Protein AF-A0AB39D0F2-F1 (afdb_monomer)

Foldseek 3Di:
DDPPDDDDPDPVCVVVVVPPVDPVPDDDDDPVVVVVVCVVVVDDDDDDDDDPVVLVVLCVVCVVVVHDSVVSVVVVVVCVVVVVVVVVVVVVVVVVVVVVVVVVVVVVD

Organism: NCBI:txid546114

pLDDT: mean 87.98, std 10.4, range [36.41, 97.62]

Radius of gyration: 27.21 Å; Cα contacts (8 Å, |Δi|>4): 28; chains: 1; bounding box: 68×37×76 Å

Solvent-accessible surface area (backbone atoms only — not comparable to full-atom values): 6763 Å² total; per-residue (Å²): 135,84,83,73,82,80,78,74,96,46,70,68,33,51,75,72,43,78,42,94,66,55,69,95,76,63,72,85,75,55,67,70,59,51,50,54,50,34,58,75,64,74,52,82,91,78,91,80,90,73,61,70,67,58,57,52,48,43,45,56,50,14,64,74,73,73,48,55,40,66,62,51,50,51,52,53,52,50,54,48,54,54,48,52,53,52,49,54,53,52,50,52,56,51,50,52,52,49,52,49,51,53,53,51,54,65,70,76,108

Sequence (109 aa):
MSTAKKIPGTESAWDDRTLGSSEEHAALAPKDLQEQVEDALAMQMISIRLPKHIIKLFKALAQIEGIGYQPLMREALTRFAEGEARHVVMEMAREDKRQQKERESKKAA

Secondary structure (DSSP, 8-state):
-----PPP--HHHHHTSTTT--GGG--PPPHHHHHHHHHHHT---------HHHHHHHHHHHHHHTS-HHHHHHHHHHHHHHHHHHHHHHHHHHHHHHHHHHHHHHHH-

Mean predicted aligned error: 11.07 Å

Structure (mmCIF, N/CA/C/O backbone):
data_AF-A0AB39D0F2-F1
#
_entry.id   AF-A0AB39D0F2-F1
#
loop_
_atom_site.group_PDB
_atom_site.id
_atom_site.type_symbol
_atom_site.label_atom_id
_atom_site.label_alt_id
_atom_site.label_comp_id
_atom_site.label_asym_id
_atom_site.label_entity_id
_atom_site.label_seq_id
_atom_site.pdbx_PDB_ins_code
_atom_site.Cartn_x
_atom_site.Cartn_y
_atom_site.Cartn_z
_atom_site.occupancy
_atom_site.B_iso_or_equiv
_atom_site.auth_seq_id
_atom_site.auth_comp_id
_atom_site.auth_asym_id
_atom_site.auth_atom_id
_atom_site.pdbx_PDB_model_num
ATOM 1 N N . MET A 1 1 ? 37.724 18.751 -29.803 1.00 36.41 1 MET A N 1
ATOM 2 C CA . MET A 1 1 ? 36.315 18.854 -30.237 1.00 36.41 1 MET A CA 1
ATOM 3 C C . MET A 1 1 ? 35.965 17.592 -31.018 1.00 36.41 1 MET A C 1
ATOM 5 O O . MET A 1 1 ? 36.176 17.563 -32.221 1.00 36.41 1 MET A O 1
ATOM 9 N N . SER A 1 2 ? 35.555 16.514 -30.342 1.00 42.31 2 SER A N 1
ATOM 10 C CA . SER A 1 2 ? 35.145 15.284 -31.033 1.00 42.31 2 SER A CA 1
ATOM 11 C C . SER A 1 2 ? 33.700 15.455 -31.494 1.00 42.31 2 SER A C 1
ATOM 13 O O . SER A 1 2 ? 32.803 15.621 -30.670 1.00 42.31 2 SER A O 1
ATOM 15 N N . THR A 1 3 ? 33.469 15.497 -32.803 1.00 50.66 3 THR A N 1
ATOM 16 C CA . THR A 1 3 ? 32.130 15.511 -33.402 1.00 50.66 3 THR A CA 1
ATOM 17 C C . THR A 1 3 ? 31.490 14.139 -33.216 1.00 50.66 3 THR A C 1
ATOM 19 O O . THR A 1 3 ? 31.592 13.275 -34.085 1.00 50.66 3 THR A O 1
ATOM 22 N N . ALA A 1 4 ? 30.856 13.928 -32.061 1.00 64.19 4 ALA A N 1
ATOM 23 C CA . ALA A 1 4 ? 30.064 12.735 -31.795 1.00 64.19 4 ALA A CA 1
ATOM 24 C C . ALA A 1 4 ? 28.938 12.620 -32.838 1.00 64.19 4 ALA A C 1
ATOM 26 O O . ALA A 1 4 ? 28.189 13.568 -33.095 1.00 64.19 4 ALA A O 1
ATOM 27 N N . LYS A 1 5 ? 28.860 11.454 -33.482 1.00 71.94 5 LYS A N 1
ATOM 28 C CA . LYS A 1 5 ? 27.877 11.113 -34.513 1.00 71.94 5 LYS A CA 1
ATOM 29 C C . LYS A 1 5 ? 26.474 11.196 -33.895 1.00 71.94 5 LYS A C 1
ATOM 31 O O . LYS A 1 5 ? 26.131 10.379 -33.050 1.00 71.94 5 LYS A O 1
ATOM 36 N N . LYS A 1 6 ? 25.686 12.207 -34.275 1.00 77.62 6 LYS A N 1
ATOM 37 C CA . LYS A 1 6 ? 24.329 12.417 -33.742 1.00 77.62 6 LYS A CA 1
ATOM 38 C C . LYS A 1 6 ? 23.427 11.241 -34.129 1.00 77.62 6 LYS A C 1
ATOM 40 O O . LYS A 1 6 ? 23.360 10.884 -35.304 1.00 77.62 6 LYS A 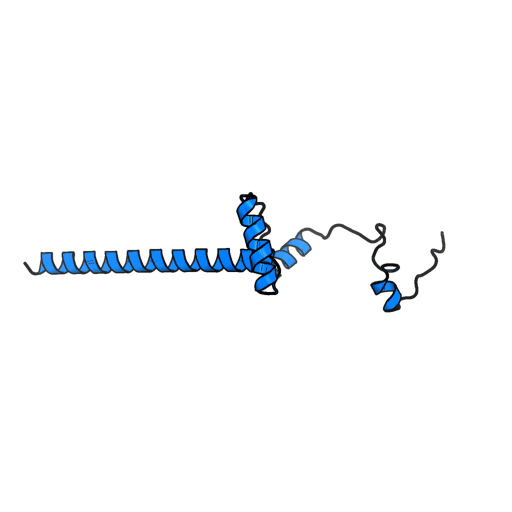O 1
ATOM 45 N N . ILE A 1 7 ? 22.741 10.663 -33.148 1.00 81.88 7 ILE A N 1
ATOM 46 C CA . ILE A 1 7 ? 2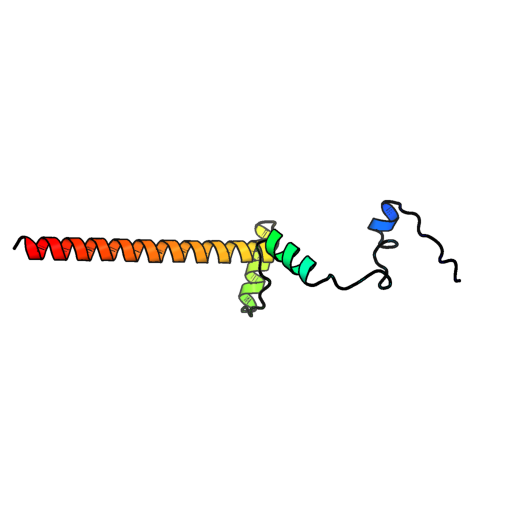1.751 9.602 -33.361 1.00 81.88 7 ILE A CA 1
ATOM 47 C C . ILE A 1 7 ? 20.454 10.253 -33.875 1.00 81.88 7 ILE A C 1
ATOM 49 O O . ILE A 1 7 ? 20.030 11.268 -33.314 1.00 81.88 7 ILE A O 1
ATOM 53 N N . PRO A 1 8 ? 19.828 9.733 -34.946 1.00 81.25 8 PRO A N 1
ATOM 54 C CA . PRO A 1 8 ? 18.551 10.248 -35.427 1.00 81.25 8 PRO A CA 1
ATOM 55 C C . PRO A 1 8 ? 17.438 9.989 -34.399 1.00 81.25 8 PRO A C 1
ATOM 57 O O . PRO A 1 8 ? 17.259 8.864 -33.937 1.00 81.25 8 PRO A O 1
ATOM 60 N N . GLY A 1 9 ? 16.675 11.031 -34.055 1.00 86.44 9 GLY A N 1
ATOM 61 C CA . GLY A 1 9 ? 15.576 10.986 -33.080 1.00 86.44 9 GLY A CA 1
ATOM 62 C C . GLY A 1 9 ? 14.311 10.311 -33.615 1.00 86.44 9 GLY A C 1
ATOM 63 O O . GLY A 1 9 ? 13.267 10.946 -33.699 1.00 86.44 9 GLY A O 1
ATOM 64 N N . THR A 1 10 ? 14.423 9.052 -34.032 1.00 88.88 10 THR A N 1
ATOM 65 C CA . THR A 1 10 ? 13.304 8.221 -34.513 1.00 88.88 10 THR A CA 1
ATOM 66 C C . THR A 1 10 ? 12.738 7.358 -33.385 1.00 88.88 10 THR A C 1
ATOM 68 O O . THR A 1 10 ? 13.474 7.023 -32.460 1.00 88.88 10 THR A O 1
ATOM 71 N N . GLU A 1 11 ? 11.465 6.959 -33.470 1.00 83.69 11 GLU A N 1
ATOM 72 C CA . GLU A 1 11 ? 10.823 6.063 -32.486 1.00 83.69 11 GLU A CA 1
ATOM 73 C C . GLU A 1 11 ? 11.587 4.741 -32.330 1.00 83.69 11 GLU A C 1
ATOM 75 O O . GLU A 1 11 ? 11.935 4.357 -31.218 1.00 83.69 11 GLU A O 1
ATOM 80 N N . SER A 1 12 ? 11.989 4.124 -33.448 1.00 86.62 12 SER A N 1
ATOM 81 C CA . SER A 1 12 ? 12.781 2.886 -33.440 1.00 86.62 12 SER A CA 1
ATOM 82 C C . SER A 1 12 ? 14.078 3.003 -32.632 1.00 86.62 12 SER A C 1
ATOM 84 O O . SER A 1 12 ? 14.471 2.028 -32.004 1.00 86.62 12 SER A O 1
ATOM 86 N N . ALA A 1 13 ? 14.728 4.174 -32.636 1.00 85.06 13 ALA A N 1
ATOM 87 C CA . ALA A 1 13 ? 15.974 4.403 -31.900 1.00 85.06 13 ALA A CA 1
ATOM 88 C C . ALA A 1 13 ? 15.757 4.569 -30.382 1.00 85.06 13 ALA A C 1
ATOM 90 O O . ALA A 1 13 ? 16.689 4.394 -29.598 1.00 85.06 13 ALA A O 1
ATOM 91 N N . TRP A 1 14 ? 14.545 4.942 -29.955 1.00 85.81 14 TRP A N 1
ATOM 92 C CA . TRP A 1 14 ? 14.148 4.920 -28.545 1.00 85.81 14 TRP A CA 1
ATOM 93 C C . TRP A 1 14 ? 13.795 3.498 -28.097 1.00 85.81 14 TRP A C 1
ATOM 95 O O . TRP A 1 14 ? 14.225 3.073 -27.024 1.00 85.81 14 TRP A O 1
ATOM 105 N N . ASP A 1 15 ? 13.074 2.749 -28.935 1.00 85.56 15 ASP A N 1
ATOM 106 C CA . ASP A 1 15 ? 12.637 1.379 -28.640 1.00 85.56 15 ASP A CA 1
ATOM 107 C C . ASP A 1 15 ? 13.809 0.392 -28.551 1.00 85.56 15 ASP A C 1
ATOM 109 O O . ASP A 1 15 ? 13.858 -0.456 -27.655 1.00 85.56 15 ASP A O 1
ATOM 113 N N . ASP A 1 16 ? 14.788 0.522 -29.449 1.00 87.94 16 ASP A N 1
ATOM 114 C CA . ASP A 1 16 ? 15.988 -0.319 -29.476 1.00 87.94 16 ASP A CA 1
ATOM 115 C C . ASP A 1 16 ? 17.078 0.130 -28.486 1.00 8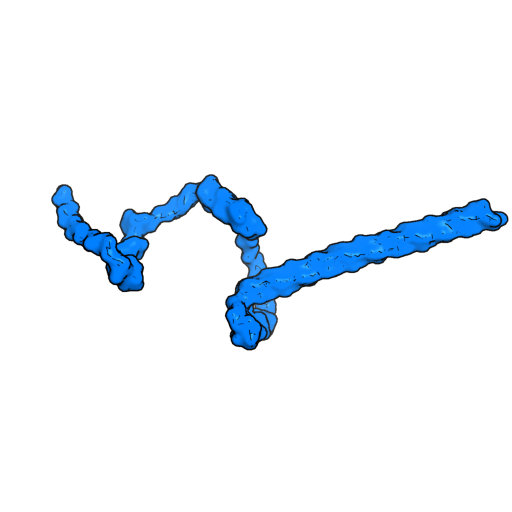7.94 16 ASP A C 1
ATOM 117 O O . ASP A 1 16 ? 18.136 -0.500 -28.404 1.00 87.94 16 ASP A O 1
ATOM 121 N N . ARG A 1 17 ? 16.804 1.184 -27.701 1.00 83.31 17 ARG A N 1
ATOM 122 C CA . ARG A 1 17 ? 17.703 1.782 -26.701 1.00 83.31 17 ARG A CA 1
ATOM 123 C C . ARG A 1 17 ? 18.987 2.390 -27.265 1.00 83.31 17 ARG A C 1
ATOM 125 O O . ARG A 1 17 ? 19.866 2.759 -26.482 1.00 83.31 17 ARG A O 1
ATOM 132 N N . THR A 1 18 ? 19.104 2.558 -28.582 1.00 86.69 18 THR A N 1
ATOM 133 C CA . THR A 1 18 ? 20.224 3.287 -29.195 1.00 86.69 18 THR A CA 1
ATOM 134 C C . THR A 1 18 ? 20.262 4.731 -28.691 1.00 86.69 18 THR A C 1
ATOM 136 O O . THR A 1 18 ? 21.337 5.286 -28.478 1.00 86.69 18 THR A O 1
ATOM 139 N N . LEU A 1 19 ? 19.094 5.328 -28.443 1.00 85.25 19 LEU A N 1
ATOM 140 C CA . LEU A 1 19 ? 18.912 6.651 -27.857 1.00 85.25 19 LEU A CA 1
ATOM 141 C C . LEU A 1 19 ? 18.432 6.546 -26.394 1.00 85.25 19 LEU A C 1
ATOM 143 O O . LEU A 1 19 ? 17.675 5.650 -26.031 1.00 85.25 19 LEU A O 1
ATOM 147 N N . GLY A 1 20 ? 18.885 7.463 -25.533 1.00 82.38 20 GLY A N 1
ATOM 148 C CA . GLY A 1 20 ? 18.418 7.579 -24.142 1.00 82.38 20 GLY A CA 1
ATOM 149 C C . GLY A 1 20 ? 19.032 6.603 -23.126 1.00 82.38 20 GLY A C 1
ATOM 150 O O . GLY A 1 20 ? 18.790 6.766 -21.935 1.00 82.38 20 GLY A O 1
ATOM 151 N N . SER A 1 21 ? 19.850 5.634 -23.557 1.00 84.25 21 SER A N 1
ATOM 152 C CA . SER A 1 21 ? 20.473 4.630 -22.665 1.00 84.25 21 SER A CA 1
ATOM 153 C C . SER A 1 21 ? 21.964 4.855 -22.382 1.00 84.25 21 SER A C 1
ATOM 155 O O . SER A 1 21 ? 22.621 4.003 -21.789 1.00 84.25 21 SER A O 1
ATOM 157 N N . SER A 1 22 ? 22.525 5.985 -22.808 1.00 85.50 22 SER A N 1
ATOM 158 C CA . SER A 1 22 ? 23.928 6.340 -22.571 1.00 85.50 22 SER A CA 1
ATOM 159 C C . SER A 1 22 ? 24.160 6.802 -21.129 1.00 85.50 22 SER A C 1
ATOM 161 O O . SER A 1 22 ? 23.552 7.782 -20.692 1.00 85.50 22 SER A O 1
ATOM 163 N N . GLU A 1 23 ? 25.107 6.177 -20.428 1.00 83.00 23 GLU A N 1
ATOM 164 C CA . GLU A 1 23 ? 25.491 6.561 -19.059 1.00 83.00 23 GLU A CA 1
ATOM 165 C C . GLU A 1 23 ? 25.991 8.011 -18.963 1.00 83.00 23 GLU A C 1
ATOM 167 O O . GLU A 1 23 ? 25.733 8.681 -17.970 1.00 83.00 23 GLU A O 1
ATOM 172 N N . GLU A 1 24 ? 26.608 8.542 -20.026 1.00 84.94 24 GLU A N 1
ATOM 173 C CA . GLU A 1 24 ? 27.058 9.944 -20.114 1.00 84.94 24 GLU A CA 1
ATOM 174 C C . GLU A 1 24 ? 25.925 10.974 -19.949 1.00 84.94 24 GLU A C 1
ATOM 176 O O . GLU A 1 24 ? 26.178 12.151 -19.690 1.00 84.94 24 GLU A O 1
ATOM 181 N N . HIS A 1 25 ? 24.672 10.553 -20.132 1.00 83.12 25 HIS A N 1
ATOM 182 C CA . HIS A 1 25 ? 23.483 11.396 -19.998 1.00 83.12 25 HIS A CA 1
ATOM 183 C C . HIS A 1 25 ? 22.613 10.998 -18.796 1.00 83.12 25 HIS A C 1
ATOM 185 O O . HIS A 1 25 ? 21.584 11.628 -18.554 1.00 83.12 25 HIS A O 1
ATOM 191 N N . ALA A 1 26 ? 23.024 9.984 -18.028 1.00 86.75 26 ALA A N 1
ATOM 192 C CA . ALA A 1 26 ? 22.372 9.596 -16.789 1.00 86.75 26 ALA A CA 1
ATOM 193 C C . ALA A 1 26 ? 22.945 10.422 -15.629 1.00 86.75 26 ALA A C 1
ATOM 195 O O . ALA A 1 26 ? 24.132 10.351 -15.316 1.00 86.75 26 ALA A O 1
ATOM 196 N N . ALA A 1 27 ? 22.093 11.202 -14.968 1.00 86.00 27 ALA A N 1
ATOM 197 C CA . ALA A 1 27 ? 22.453 11.960 -13.777 1.00 86.00 27 ALA A CA 1
ATOM 198 C C . ALA A 1 27 ? 21.491 11.630 -12.636 1.00 86.00 27 ALA A C 1
ATOM 200 O O . ALA A 1 27 ? 20.306 11.373 -12.860 1.00 86.00 27 ALA A O 1
ATOM 201 N N . LEU A 1 28 ? 22.004 11.651 -11.404 1.00 87.75 28 LEU A N 1
ATOM 202 C CA . LEU A 1 28 ? 21.160 11.536 -10.222 1.00 87.75 28 LEU A CA 1
ATOM 203 C C . LEU A 1 28 ? 20.205 12.735 -10.175 1.00 87.75 28 LEU A C 1
ATOM 205 O O . LEU A 1 28 ? 20.638 13.882 -10.309 1.00 87.75 28 LEU A O 1
ATOM 209 N N . ALA A 1 29 ? 18.916 12.466 -9.978 1.00 86.00 29 ALA A N 1
ATOM 210 C CA . ALA A 1 29 ? 17.931 13.521 -9.804 1.00 86.00 29 ALA A CA 1
ATOM 211 C C . ALA A 1 29 ? 18.257 14.357 -8.548 1.00 86.00 29 ALA A C 1
ATOM 213 O O . ALA A 1 29 ? 18.675 13.796 -7.530 1.00 86.00 29 ALA A O 1
ATOM 214 N N . PRO A 1 30 ? 18.054 15.686 -8.582 1.00 93.50 30 PRO A N 1
ATOM 215 C CA . PRO A 1 30 ? 18.112 16.508 -7.380 1.00 93.50 30 PRO A CA 1
ATOM 216 C C . PRO A 1 30 ? 17.128 15.999 -6.323 1.00 93.50 30 PRO A C 1
ATOM 218 O O . PRO A 1 30 ? 16.030 15.553 -6.660 1.00 93.50 30 PRO A O 1
ATOM 221 N N . LYS A 1 31 ? 17.502 16.117 -5.046 1.00 88.69 31 LYS A N 1
ATOM 222 C CA . LYS A 1 31 ? 16.686 15.645 -3.917 1.00 88.69 31 LYS A CA 1
ATOM 223 C C . LYS A 1 31 ? 15.275 16.239 -3.936 1.00 88.69 31 LYS A C 1
ATOM 225 O O . LYS A 1 31 ? 14.314 15.495 -3.814 1.00 88.69 31 LYS A O 1
ATOM 230 N N . ASP A 1 32 ? 15.158 17.536 -4.205 1.00 92.31 32 ASP A N 1
ATOM 231 C CA . ASP A 1 32 ? 13.872 18.241 -4.269 1.00 92.31 32 ASP A CA 1
ATOM 232 C C . ASP A 1 32 ? 12.946 17.674 -5.354 1.00 92.31 32 ASP A C 1
ATOM 234 O O . ASP A 1 32 ? 11.737 17.579 -5.163 1.00 92.31 32 ASP A O 1
ATOM 238 N N . LEU A 1 33 ? 13.507 17.262 -6.498 1.00 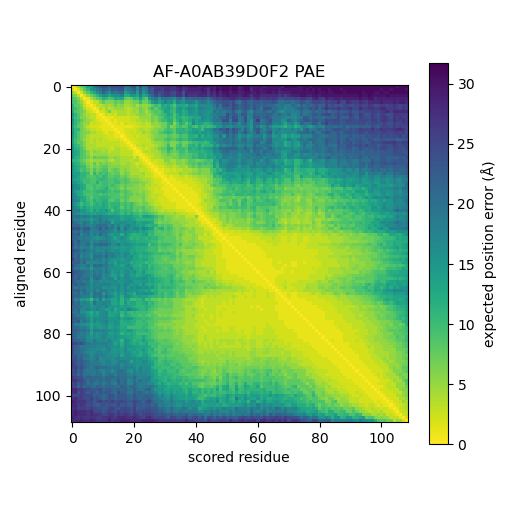88.75 33 LEU A N 1
ATOM 239 C CA . LEU A 1 33 ? 12.730 16.636 -7.567 1.00 88.75 33 LEU A CA 1
ATOM 240 C C . LEU A 1 33 ? 12.274 15.231 -7.160 1.00 88.75 33 LEU A C 1
ATOM 242 O O . LEU A 1 33 ? 11.150 14.842 -7.463 1.00 88.75 33 LEU A O 1
ATOM 246 N N . GLN A 1 34 ? 13.125 14.476 -6.463 1.00 84.94 34 GLN A N 1
ATOM 247 C CA . GLN A 1 34 ? 12.744 13.174 -5.927 1.00 84.94 34 GLN A CA 1
ATOM 248 C C . GLN A 1 34 ? 11.618 13.302 -4.891 1.00 84.94 34 GLN A C 1
ATOM 250 O O . GLN A 1 34 ? 10.648 12.554 -4.971 1.00 84.94 34 GLN A O 1
ATOM 255 N N . GLU A 1 35 ? 11.705 14.272 -3.980 1.00 86.25 35 GLU A N 1
ATOM 256 C CA . GLU A 1 35 ? 10.666 14.540 -2.978 1.00 86.25 35 GLU A CA 1
ATOM 257 C C . GLU A 1 3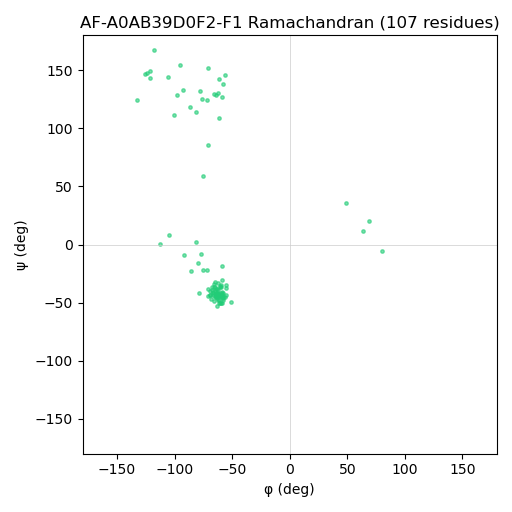5 ? 9.339 14.934 -3.640 1.00 86.25 35 GLU A C 1
ATOM 259 O O . GLU A 1 35 ? 8.305 14.360 -3.317 1.00 86.25 35 GLU A O 1
ATOM 264 N N . GLN A 1 36 ? 9.363 15.807 -4.654 1.00 89.31 36 GLN A N 1
ATOM 265 C CA . GLN A 1 36 ? 8.160 16.159 -5.421 1.00 89.31 36 GLN A CA 1
ATOM 266 C C . GLN A 1 36 ? 7.517 14.947 -6.107 1.00 89.31 36 GLN A C 1
ATOM 268 O O . GLN A 1 36 ? 6.292 14.867 -6.191 1.00 89.31 36 GLN A O 1
ATOM 273 N N . VAL A 1 37 ? 8.321 14.003 -6.605 1.00 86.88 37 VAL A N 1
ATOM 274 C CA . VAL A 1 37 ? 7.812 12.765 -7.211 1.00 86.88 37 VAL A CA 1
ATOM 275 C C . VAL A 1 37 ? 7.214 11.841 -6.150 1.00 86.88 37 VAL A C 1
ATOM 277 O O . VAL A 1 37 ? 6.135 11.293 -6.372 1.00 86.88 37 VAL A O 1
ATOM 280 N N . GLU A 1 38 ? 7.875 11.669 -5.005 1.00 84.62 38 GLU A N 1
ATOM 281 C CA . GLU A 1 38 ? 7.362 10.854 -3.895 1.00 84.62 38 GLU A CA 1
ATOM 282 C C . GLU A 1 38 ? 6.044 11.424 -3.338 1.00 84.62 38 GLU A C 1
ATOM 284 O O . GLU A 1 38 ? 5.082 10.669 -3.156 1.00 84.62 38 GLU A O 1
ATOM 289 N N . ASP A 1 39 ? 5.958 12.748 -3.181 1.00 87.19 39 ASP A N 1
ATOM 290 C CA . ASP A 1 39 ? 4.749 13.464 -2.759 1.00 87.19 39 ASP A CA 1
ATOM 291 C C . ASP A 1 39 ? 3.623 13.349 -3.791 1.00 87.19 39 ASP A C 1
ATOM 293 O O . ASP A 1 39 ? 2.482 13.048 -3.436 1.00 87.19 39 ASP A O 1
ATOM 297 N N . ALA A 1 40 ? 3.929 13.526 -5.082 1.00 90.25 40 ALA A N 1
ATOM 298 C CA . ALA A 1 40 ? 2.945 13.380 -6.155 1.00 90.25 40 ALA A CA 1
ATOM 299 C C . ALA A 1 40 ? 2.372 11.956 -6.227 1.00 90.25 40 ALA A C 1
ATOM 301 O O . ALA A 1 40 ? 1.206 11.764 -6.572 1.00 90.25 40 ALA A O 1
ATOM 302 N N . LEU A 1 41 ? 3.186 10.954 -5.892 1.00 86.81 41 LEU A N 1
ATOM 303 C CA . LEU A 1 41 ? 2.772 9.559 -5.805 1.00 86.81 41 LEU A CA 1
ATOM 304 C C . LEU A 1 41 ? 2.044 9.228 -4.494 1.00 86.81 41 LEU A C 1
ATOM 306 O O . LEU A 1 41 ? 1.421 8.168 -4.424 1.00 86.81 41 LEU A O 1
ATOM 310 N N . ALA A 1 42 ? 2.134 10.087 -3.471 1.00 86.94 42 ALA A N 1
ATOM 311 C CA . ALA A 1 42 ? 1.664 9.845 -2.105 1.00 86.94 42 ALA A CA 1
ATOM 312 C C . ALA A 1 42 ? 2.135 8.484 -1.546 1.00 86.94 42 ALA A C 1
ATOM 314 O O . ALA A 1 42 ? 1.406 7.780 -0.841 1.00 86.94 42 ALA A O 1
ATOM 315 N N . MET A 1 43 ? 3.355 8.074 -1.907 1.00 82.44 43 MET A N 1
ATOM 316 C CA . MET A 1 43 ? 3.905 6.759 -1.587 1.00 82.44 43 MET A CA 1
ATOM 317 C C . MET A 1 43 ? 5.319 6.891 -1.036 1.00 82.44 43 MET A C 1
ATOM 319 O O . MET A 1 43 ? 6.215 7.371 -1.719 1.00 82.44 43 MET A O 1
ATOM 323 N N . GLN A 1 44 ? 5.541 6.349 0.161 1.00 81.38 44 GLN A N 1
ATOM 324 C CA . GLN A 1 44 ? 6.877 6.242 0.736 1.00 81.38 44 GLN A CA 1
ATOM 325 C C . GLN A 1 44 ? 7.508 4.891 0.383 1.00 81.38 44 GLN A C 1
ATOM 327 O O . GLN A 1 44 ? 6.895 3.830 0.558 1.00 81.38 44 GLN A O 1
ATOM 332 N N . MET A 1 45 ? 8.763 4.908 -0.066 1.00 79.06 45 MET A N 1
ATOM 333 C CA . MET A 1 45 ? 9.540 3.681 -0.200 1.00 79.06 45 MET A CA 1
ATOM 334 C C . MET A 1 45 ? 9.915 3.153 1.190 1.00 79.06 45 MET A C 1
ATOM 336 O O . MET A 1 45 ? 10.534 3.849 1.993 1.00 79.06 45 MET A O 1
ATOM 340 N N . ILE A 1 46 ? 9.561 1.900 1.473 1.00 82.06 46 ILE A N 1
ATOM 341 C CA . ILE A 1 46 ? 9.940 1.217 2.712 1.00 82.06 46 ILE A CA 1
ATOM 342 C C . ILE A 1 46 ? 10.733 -0.047 2.398 1.00 82.06 46 ILE A C 1
ATOM 344 O O . ILE A 1 46 ? 10.436 -0.768 1.444 1.00 82.06 46 ILE A O 1
ATOM 348 N N . SER A 1 47 ? 11.728 -0.343 3.232 1.00 85.44 47 SER A N 1
ATOM 349 C CA . SER A 1 47 ? 12.446 -1.617 3.194 1.00 85.44 47 SER A CA 1
ATOM 350 C C . SER A 1 47 ? 11.916 -2.520 4.302 1.00 85.44 47 SER A C 1
ATOM 352 O O . SER A 1 47 ? 12.114 -2.244 5.484 1.00 85.44 47 SER A O 1
ATOM 354 N N . ILE A 1 48 ? 11.220 -3.594 3.925 1.00 88.25 48 ILE A N 1
ATOM 355 C CA . ILE A 1 48 ? 10.647 -4.570 4.860 1.00 88.25 48 ILE A CA 1
ATOM 356 C C . ILE A 1 48 ? 11.140 -5.981 4.541 1.00 88.25 48 ILE A C 1
ATOM 358 O O . ILE A 1 48 ? 11.359 -6.339 3.383 1.00 88.25 48 ILE A O 1
ATOM 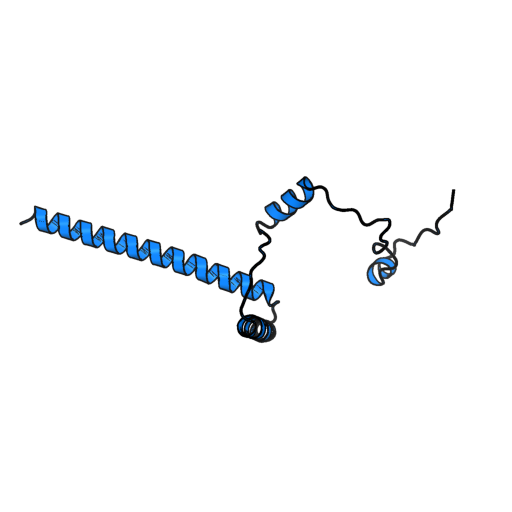362 N N . ARG A 1 49 ? 11.294 -6.816 5.574 1.00 92.25 49 ARG A N 1
ATOM 363 C CA . ARG A 1 49 ? 11.579 -8.249 5.414 1.00 92.25 49 ARG A CA 1
ATOM 364 C C . ARG A 1 49 ? 10.285 -9.041 5.543 1.00 92.25 49 ARG A C 1
ATOM 366 O O . ARG A 1 49 ? 9.579 -8.905 6.534 1.00 92.25 49 ARG A O 1
ATOM 373 N N . LEU A 1 50 ? 10.017 -9.907 4.570 1.00 92.44 50 LEU A N 1
ATOM 374 C CA . LEU A 1 50 ? 8.854 -10.794 4.560 1.00 92.44 50 LEU A CA 1
ATOM 375 C C . LEU A 1 50 ? 9.294 -12.262 4.485 1.00 92.44 50 LEU A C 1
ATOM 377 O O . LEU A 1 50 ? 10.317 -12.565 3.858 1.00 92.44 50 LEU A O 1
ATOM 381 N N . PRO A 1 51 ? 8.531 -13.203 5.071 1.00 96.56 51 PRO A N 1
ATOM 382 C CA . PRO A 1 51 ? 8.805 -14.624 4.914 1.00 96.56 51 PRO A CA 1
ATOM 383 C C . PRO A 1 51 ? 8.796 -15.047 3.439 1.00 96.56 51 PRO A C 1
ATOM 385 O O . PRO A 1 51 ? 7.907 -14.678 2.670 1.00 96.56 51 PRO A O 1
ATOM 388 N N . LYS A 1 52 ? 9.753 -15.896 3.042 1.00 96.19 52 LYS A N 1
ATOM 389 C CA . LYS A 1 52 ? 9.893 -16.349 1.643 1.00 96.19 52 LYS A CA 1
ATOM 390 C C . LYS A 1 52 ? 8.616 -16.993 1.091 1.00 96.19 52 LYS A C 1
ATOM 392 O O . LYS A 1 52 ? 8.309 -16.817 -0.085 1.00 96.19 52 LYS A O 1
ATOM 397 N N . HIS A 1 53 ? 7.888 -17.746 1.917 1.00 97.38 53 HIS A N 1
ATOM 398 C CA . HIS A 1 53 ? 6.657 -18.420 1.495 1.00 97.38 53 HIS A CA 1
ATOM 399 C C . HIS A 1 53 ? 5.529 -17.423 1.179 1.00 97.38 53 HIS A C 1
ATOM 401 O O . HIS A 1 53 ? 4.829 -17.607 0.190 1.00 97.38 53 HIS A O 1
ATOM 407 N N . ILE A 1 54 ? 5.424 -16.324 1.934 1.00 95.62 54 ILE A N 1
ATOM 408 C CA . ILE A 1 54 ? 4.456 -15.245 1.684 1.00 95.62 54 ILE A CA 1
ATOM 409 C C . ILE A 1 54 ? 4.740 -14.555 0.351 1.00 95.62 54 I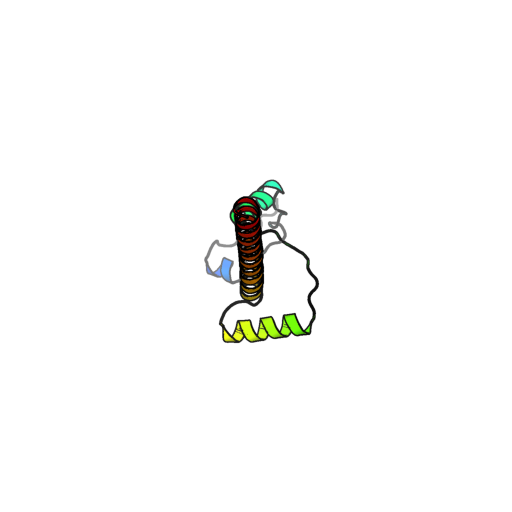LE A C 1
ATOM 411 O O . ILE A 1 54 ? 3.832 -14.369 -0.452 1.00 95.62 54 ILE A O 1
ATOM 415 N N . ILE A 1 55 ? 6.008 -14.247 0.060 1.00 95.12 55 ILE A N 1
ATOM 416 C CA . ILE A 1 55 ? 6.392 -13.644 -1.227 1.00 95.12 55 ILE A CA 1
ATOM 417 C C . ILE A 1 55 ? 5.990 -14.557 -2.396 1.00 95.12 55 ILE A C 1
ATOM 419 O O . ILE A 1 55 ? 5.477 -14.079 -3.406 1.00 95.12 55 ILE A O 1
ATOM 423 N N . LYS A 1 56 ? 6.204 -15.873 -2.264 1.00 96.75 56 LYS A N 1
ATOM 424 C CA . LYS A 1 56 ? 5.801 -16.852 -3.287 1.00 96.75 56 LYS A CA 1
ATOM 425 C C . LYS A 1 56 ? 4.284 -16.883 -3.482 1.00 96.75 56 LYS A C 1
ATOM 427 O O . LYS A 1 56 ? 3.838 -16.877 -4.624 1.00 96.75 56 LYS A O 1
ATOM 432 N N . LEU A 1 57 ? 3.514 -16.869 -2.394 1.00 96.81 57 LEU A N 1
ATOM 433 C CA . LEU A 1 57 ? 2.051 -16.836 -2.439 1.00 96.81 57 LEU A CA 1
ATOM 434 C C . LEU A 1 57 ? 1.531 -15.570 -3.125 1.00 96.81 57 LEU A C 1
ATOM 436 O O . LEU A 1 57 ? 0.732 -15.679 -4.047 1.00 96.81 57 LEU A O 1
ATOM 440 N N . PHE A 1 58 ? 2.041 -14.388 -2.765 1.00 96.19 58 PHE A N 1
ATOM 441 C CA . PHE A 1 58 ? 1.657 -13.140 -3.433 1.00 96.19 58 PHE A CA 1
ATOM 442 C C . PHE A 1 58 ? 1.962 -13.163 -4.928 1.00 96.19 58 PHE A C 1
ATOM 444 O O . PHE A 1 58 ? 1.144 -12.709 -5.718 1.00 96.19 58 PHE A O 1
ATOM 451 N N . LYS A 1 59 ? 3.111 -13.713 -5.337 1.00 96.06 59 LYS A N 1
ATOM 452 C CA . LYS A 1 59 ? 3.424 -13.860 -6.764 1.00 96.06 59 LYS A CA 1
ATOM 453 C C . LYS A 1 59 ? 2.441 -14.790 -7.471 1.00 96.06 59 LYS A C 1
ATOM 455 O O . LYS A 1 59 ? 1.990 -14.443 -8.553 1.00 96.06 59 LYS A O 1
ATOM 460 N N . ALA A 1 60 ? 2.103 -15.931 -6.872 1.00 96.62 60 ALA A N 1
ATOM 461 C CA . ALA A 1 60 ? 1.144 -16.870 -7.451 1.00 96.62 60 ALA A CA 1
ATOM 462 C C . ALA A 1 60 ? -0.258 -16.250 -7.580 1.00 96.62 60 ALA A C 1
ATOM 464 O O . ALA A 1 60 ? -0.856 -16.321 -8.647 1.00 96.62 60 ALA A O 1
ATOM 465 N N . LEU A 1 61 ? -0.741 -15.578 -6.532 1.00 96.19 61 LEU A N 1
ATOM 466 C CA . LEU A 1 61 ? -2.029 -14.878 -6.549 1.00 96.19 61 LEU A CA 1
ATOM 467 C C . LEU A 1 61 ? -2.052 -13.755 -7.588 1.00 96.19 61 LEU A C 1
ATOM 469 O O . LEU A 1 61 ? -3.006 -13.635 -8.342 1.00 96.19 61 LEU A O 1
ATOM 473 N N . ALA A 1 62 ? -0.975 -12.981 -7.688 1.00 95.75 62 ALA A N 1
ATOM 474 C CA . ALA A 1 62 ? -0.866 -11.899 -8.657 1.00 95.75 62 ALA A CA 1
ATOM 475 C C . ALA A 1 62 ? -0.977 -12.396 -10.111 1.00 95.75 62 ALA A C 1
ATOM 477 O O . ALA A 1 62 ? -1.603 -11.736 -10.933 1.00 95.75 62 ALA A O 1
ATOM 478 N N . GLN A 1 63 ? -0.440 -13.586 -10.420 1.00 94.94 63 GLN A N 1
ATOM 479 C CA . GLN A 1 63 ? -0.624 -14.213 -11.738 1.00 94.94 63 GLN A CA 1
ATOM 480 C C . GLN A 1 63 ? -2.088 -14.570 -12.021 1.00 94.94 63 GLN A C 1
ATOM 482 O O . GLN A 1 63 ? -2.534 -14.408 -13.150 1.00 94.94 63 GLN A O 1
ATOM 487 N N . ILE A 1 64 ? -2.825 -15.041 -11.011 1.00 95.38 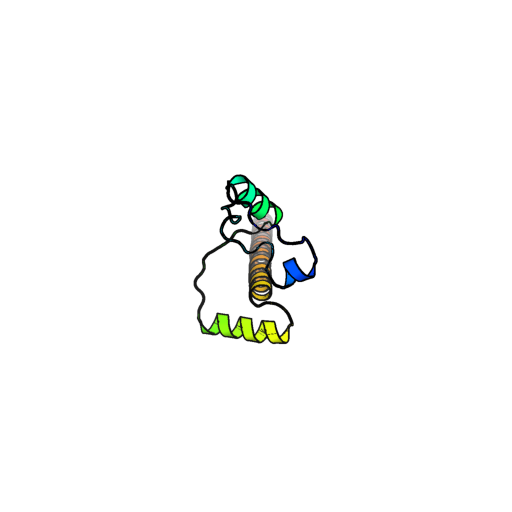64 ILE A N 1
ATOM 488 C CA . I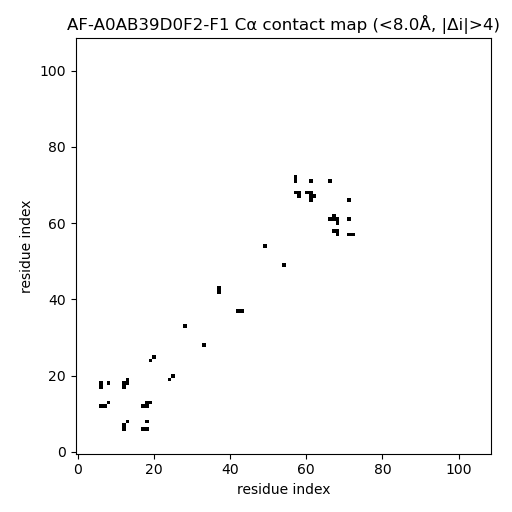LE A 1 64 ? -4.245 -15.401 -11.141 1.00 95.38 64 ILE A CA 1
ATOM 489 C C . ILE A 1 64 ? -5.102 -14.144 -11.343 1.00 95.38 64 ILE A C 1
ATOM 491 O O . ILE A 1 64 ? -5.961 -14.120 -12.216 1.00 95.38 64 ILE A O 1
ATOM 495 N N . GLU A 1 65 ? -4.830 -13.093 -10.572 1.00 91.56 65 GLU A N 1
ATOM 496 C CA . GLU A 1 65 ? -5.552 -11.813 -10.615 1.00 91.56 65 GLU A CA 1
ATOM 497 C C . GLU A 1 65 ? -5.150 -10.927 -11.813 1.00 91.56 65 GLU A C 1
ATOM 499 O O . GLU A 1 65 ? -5.752 -9.882 -12.046 1.00 91.56 65 GLU A O 1
ATOM 504 N N . GLY A 1 66 ? -4.111 -11.305 -12.569 1.00 93.56 66 GLY A N 1
ATOM 505 C CA . GLY A 1 66 ? -3.617 -10.534 -13.716 1.00 93.56 66 GLY A CA 1
ATOM 506 C C . GLY A 1 66 ? -2.944 -9.204 -13.350 1.00 93.56 66 GLY A C 1
ATOM 507 O O . GLY A 1 66 ? -2.819 -8.326 -14.202 1.00 93.56 66 GLY A O 1
ATOM 508 N N . ILE A 1 67 ? -2.497 -9.040 -12.101 1.00 93.88 67 ILE A N 1
ATOM 509 C CA . ILE A 1 67 ? -1.831 -7.825 -11.609 1.00 93.88 67 ILE A CA 1
ATOM 510 C C . ILE A 1 67 ? -0.398 -8.113 -11.151 1.00 93.88 67 ILE A C 1
ATOM 512 O O . ILE A 1 67 ? 0.024 -9.256 -11.001 1.00 93.88 67 ILE A O 1
ATOM 516 N N . GLY A 1 68 ? 0.399 -7.070 -10.920 1.00 91.94 68 GLY A N 1
ATOM 517 C CA . GLY A 1 68 ? 1.732 -7.233 -10.335 1.00 91.94 68 GLY A CA 1
ATOM 518 C C . GLY A 1 68 ? 1.671 -7.634 -8.854 1.00 91.94 68 GLY A C 1
ATOM 519 O O . GLY A 1 68 ? 0.761 -7.239 -8.125 1.00 91.94 68 GLY A O 1
ATOM 520 N N . TYR A 1 69 ? 2.694 -8.344 -8.361 1.00 93.75 69 TYR A N 1
ATOM 521 C CA . TYR A 1 69 ? 2.734 -8.753 -6.947 1.00 93.75 69 TYR A CA 1
ATOM 522 C C . TYR A 1 69 ? 2.861 -7.565 -5.982 1.00 93.75 69 TYR A C 1
ATOM 524 O O . TYR A 1 69 ? 2.317 -7.616 -4.884 1.00 93.75 69 TYR A O 1
ATOM 532 N N . GLN A 1 70 ? 3.580 -6.502 -6.369 1.00 91.12 70 GLN A N 1
ATOM 533 C CA . GLN A 1 70 ? 3.708 -5.290 -5.554 1.00 91.12 70 GLN A CA 1
ATOM 534 C C . GLN A 1 70 ? 2.377 -4.524 -5.468 1.00 91.12 70 GLN A C 1
ATOM 536 O O . GLN A 1 70 ? 1.989 -4.200 -4.348 1.00 91.12 70 GLN A O 1
ATOM 541 N N . PRO A 1 71 ? 1.643 -4.287 -6.580 1.00 92.50 71 PRO A N 1
ATOM 542 C CA . PRO A 1 71 ? 0.265 -3.796 -6.526 1.00 92.50 71 PRO A CA 1
ATOM 543 C C . PRO A 1 71 ? -0.639 -4.621 -5.607 1.00 92.50 71 PRO A C 1
ATOM 545 O O . PRO A 1 71 ? -1.272 -4.058 -4.720 1.00 92.50 71 PRO A O 1
ATOM 548 N N . LEU A 1 72 ? -0.636 -5.953 -5.754 1.00 94.88 72 LEU A N 1
ATOM 549 C CA . LEU A 1 72 ? -1.450 -6.839 -4.918 1.00 94.88 72 LEU A CA 1
ATOM 550 C C . LEU A 1 72 ? -1.084 -6.722 -3.433 1.00 94.88 72 LEU A C 1
ATOM 552 O O . LEU A 1 72 ? -1.953 -6.653 -2.569 1.00 94.88 72 LEU A O 1
ATOM 556 N N . MET A 1 73 ? 0.214 -6.699 -3.130 1.00 93.81 73 MET A N 1
ATOM 557 C CA . MET A 1 73 ? 0.709 -6.569 -1.764 1.00 93.81 73 MET A CA 1
ATOM 558 C C . MET A 1 73 ? 0.326 -5.221 -1.151 1.00 93.81 73 MET A C 1
ATOM 560 O O . MET A 1 73 ? -0.086 -5.183 0.005 1.00 93.81 73 MET A O 1
ATOM 564 N N . ARG A 1 74 ? 0.424 -4.130 -1.919 1.00 91.94 74 ARG A N 1
ATOM 565 C CA . ARG A 1 74 ? -0.007 -2.797 -1.486 1.00 91.94 74 ARG A CA 1
ATOM 566 C C . ARG A 1 74 ? -1.488 -2.801 -1.131 1.00 91.94 74 ARG A C 1
ATOM 568 O O . ARG A 1 74 ? -1.838 -2.401 -0.030 1.00 91.94 74 ARG A O 1
ATOM 575 N N . GLU A 1 75 ? -2.325 -3.323 -2.021 1.00 94.38 75 GLU A N 1
ATOM 576 C CA . GLU A 1 75 ? -3.769 -3.404 -1.805 1.00 94.38 75 GLU A CA 1
ATOM 577 C C . GLU A 1 75 ? -4.116 -4.229 -0.560 1.00 94.38 75 GLU A C 1
ATOM 579 O O . GLU A 1 75 ? -4.928 -3.813 0.265 1.00 94.38 75 GLU A O 1
ATOM 584 N N . ALA A 1 76 ? -3.462 -5.379 -0.378 1.00 94.25 76 ALA A N 1
ATOM 585 C CA . ALA A 1 76 ? -3.677 -6.228 0.788 1.00 94.25 76 ALA A CA 1
ATOM 586 C C . ALA A 1 76 ? -3.316 -5.517 2.105 1.00 94.25 76 ALA A C 1
ATOM 588 O O . ALA A 1 76 ? -4.076 -5.592 3.071 1.00 94.25 76 ALA A O 1
ATOM 589 N N . LEU A 1 77 ? -2.182 -4.807 2.141 1.00 94.12 77 LEU A N 1
ATOM 590 C CA . LEU A 1 77 ? -1.754 -4.047 3.317 1.00 94.12 77 LEU A CA 1
ATOM 591 C C . LEU A 1 77 ? -2.693 -2.867 3.606 1.00 94.12 77 LEU A C 1
ATOM 593 O O . LEU A 1 77 ? -3.055 -2.664 4.764 1.00 94.12 77 LEU A O 1
ATOM 597 N N . THR A 1 78 ? -3.135 -2.138 2.576 1.00 94.81 78 THR A N 1
ATOM 598 C CA . THR A 1 78 ? -4.095 -1.032 2.717 1.00 94.81 78 THR A CA 1
ATOM 599 C C . THR A 1 78 ? -5.424 -1.526 3.281 1.00 94.81 78 THR A C 1
ATOM 601 O O . THR A 1 78 ? -5.896 -1.006 4.292 1.00 94.81 78 THR A O 1
ATOM 604 N N . ARG A 1 79 ? -6.001 -2.585 2.695 1.00 96.25 79 ARG A N 1
ATOM 605 C CA . ARG A 1 79 ? -7.272 -3.166 3.160 1.00 96.25 79 ARG A CA 1
ATOM 606 C C . ARG A 1 79 ? -7.207 -3.608 4.613 1.00 96.25 79 ARG A C 1
ATOM 608 O O . ARG A 1 79 ? -8.160 -3.385 5.358 1.00 96.25 79 ARG A O 1
ATOM 615 N N . PHE A 1 80 ? -6.097 -4.232 5.003 1.00 96.88 80 PHE A N 1
ATOM 616 C CA . PHE A 1 80 ? -5.882 -4.643 6.383 1.00 96.88 80 PHE A CA 1
ATOM 617 C C . PHE A 1 80 ? -5.826 -3.431 7.318 1.00 96.88 80 PHE A C 1
ATOM 619 O O . PHE A 1 80 ? -6.604 -3.365 8.264 1.00 96.88 80 PHE A O 1
ATOM 626 N N . ALA A 1 81 ? -4.971 -2.448 7.024 1.00 96.19 81 ALA A N 1
ATOM 627 C CA . ALA A 1 81 ? -4.799 -1.269 7.871 1.00 96.19 81 ALA A CA 1
ATOM 628 C C . ALA A 1 81 ? -6.113 -0.497 8.068 1.00 96.19 81 ALA A C 1
ATOM 630 O O . ALA A 1 81 ? -6.472 -0.150 9.193 1.00 96.19 81 ALA A O 1
ATOM 631 N N . GLU A 1 82 ? -6.868 -0.272 6.993 1.00 97.06 82 GLU A N 1
ATOM 632 C CA . GLU A 1 82 ? -8.164 0.396 7.083 1.00 97.06 82 GLU A CA 1
ATOM 633 C C . GLU A 1 82 ? -9.218 -0.433 7.826 1.00 97.06 82 GLU A C 1
ATOM 635 O O . GLU A 1 82 ? -10.041 0.114 8.563 1.00 97.06 82 GLU A O 1
ATOM 640 N N . GLY A 1 83 ? -9.232 -1.750 7.602 1.00 97.62 83 GLY A N 1
ATOM 641 C CA . GLY A 1 83 ? -10.138 -2.675 8.275 1.00 97.62 83 GLY A CA 1
ATOM 642 C C . GLY A 1 83 ? -9.932 -2.665 9.786 1.00 97.62 83 GLY A C 1
ATOM 643 O O . GLY A 1 83 ? -10.891 -2.448 10.528 1.00 97.62 83 GLY A O 1
ATOM 644 N N . GLU A 1 84 ? -8.682 -2.807 10.223 1.00 97.56 84 GLU A N 1
ATOM 645 C CA . GLU A 1 84 ? -8.309 -2.780 11.638 1.00 97.56 84 GLU A CA 1
ATOM 646 C C . GLU A 1 84 ? -8.600 -1.419 12.275 1.00 97.56 84 GLU A C 1
ATOM 648 O O . GLU A 1 84 ? -9.181 -1.357 13.358 1.00 97.56 84 GLU A O 1
ATOM 653 N N . ALA A 1 85 ? -8.290 -0.315 11.585 1.00 96.31 85 ALA A N 1
ATOM 654 C CA . ALA A 1 85 ? -8.605 1.024 12.079 1.00 96.31 85 ALA A CA 1
ATOM 655 C C . ALA A 1 85 ? -10.114 1.202 12.317 1.00 96.31 85 ALA A C 1
ATOM 657 O O . ALA A 1 85 ? -10.531 1.671 13.379 1.00 96.31 85 ALA A O 1
ATOM 658 N N . ARG A 1 86 ? -10.951 0.776 11.359 1.00 96.44 86 ARG A N 1
ATOM 659 C CA . ARG A 1 86 ? -12.413 0.798 11.520 1.00 96.44 86 ARG A CA 1
ATOM 660 C C . ARG A 1 86 ? -12.865 -0.080 12.684 1.00 96.44 86 ARG A C 1
ATOM 662 O O . ARG A 1 86 ? -13.721 0.350 13.455 1.00 96.44 86 ARG A O 1
ATOM 669 N N . HIS A 1 87 ? -12.300 -1.278 12.823 1.00 96.62 87 HIS A N 1
ATOM 670 C CA . HIS A 1 87 ? -12.647 -2.197 13.903 1.00 96.62 87 HIS A CA 1
ATOM 671 C C . HIS A 1 87 ? -12.369 -1.583 15.282 1.00 96.62 87 HIS A C 1
ATOM 673 O O . HIS A 1 87 ? -13.278 -1.516 16.109 1.00 96.62 87 HIS A O 1
ATOM 679 N N . VAL A 1 88 ? -11.167 -1.039 15.494 1.00 96.69 88 VAL A N 1
ATOM 680 C CA . VAL A 1 88 ? -10.773 -0.398 16.760 1.00 96.69 88 VAL A CA 1
ATOM 681 C C . VAL A 1 88 ? -11.705 0.762 17.119 1.00 96.69 88 VAL A C 1
ATOM 683 O O . VAL A 1 88 ? -12.182 0.844 18.251 1.00 96.69 88 VAL A O 1
ATOM 686 N N . VAL A 1 89 ? -12.023 1.633 16.156 1.00 96.50 89 VAL A N 1
ATOM 687 C CA . VAL A 1 89 ? -12.933 2.771 16.382 1.00 96.50 89 VAL A CA 1
ATOM 688 C C . VAL A 1 89 ? -14.339 2.299 16.764 1.00 96.50 89 VAL A C 1
ATOM 690 O O . VAL A 1 89 ? -14.964 2.868 17.661 1.00 96.50 89 VAL A O 1
ATOM 693 N N . MET A 1 90 ? -14.851 1.253 16.111 1.00 95.88 90 MET A N 1
ATOM 694 C CA . MET A 1 90 ? -16.166 0.699 16.440 1.00 95.88 90 MET A CA 1
ATOM 695 C C . MET A 1 90 ? -16.204 0.091 17.843 1.00 95.88 90 MET A C 1
ATOM 697 O O . MET A 1 90 ? -17.197 0.279 18.547 1.00 95.88 90 MET A O 1
ATOM 701 N N . GLU A 1 91 ? -15.148 -0.606 18.260 1.00 95.94 91 GLU A N 1
ATOM 702 C CA . GLU A 1 91 ? -15.053 -1.171 19.608 1.00 95.94 91 GLU A CA 1
ATOM 703 C C . GLU A 1 91 ? -14.998 -0.076 20.679 1.00 95.94 91 GLU A C 1
ATOM 705 O O . GLU A 1 91 ? -15.755 -0.136 21.648 1.00 95.94 91 GLU A O 1
ATOM 710 N N . MET A 1 92 ? -14.216 0.987 20.464 1.00 94.75 92 MET A N 1
ATOM 711 C CA . MET A 1 92 ? -14.201 2.153 21.359 1.00 94.75 92 MET A CA 1
ATOM 712 C C . MET A 1 92 ? -15.593 2.785 21.496 1.00 94.75 92 MET A C 1
ATOM 714 O O . MET A 1 92 ? -16.084 2.985 22.604 1.00 94.75 92 MET A O 1
ATOM 718 N N . ALA A 1 93 ? -16.288 3.013 20.377 1.00 94.50 93 ALA A N 1
ATOM 719 C CA . ALA A 1 93 ? -17.629 3.594 20.398 1.00 94.50 93 ALA A CA 1
ATOM 720 C C . ALA A 1 93 ? -18.671 2.691 21.089 1.00 94.50 93 ALA A C 1
ATOM 722 O O . ALA A 1 93 ? -19.642 3.183 21.672 1.00 94.50 93 ALA A O 1
ATOM 723 N N . ARG A 1 94 ? -18.515 1.362 21.004 1.00 95.25 94 ARG A N 1
ATOM 724 C CA . ARG A 1 94 ? -19.365 0.395 21.718 1.00 95.25 94 ARG A CA 1
ATOM 725 C C . ARG A 1 94 ? -19.113 0.448 23.219 1.00 95.25 94 ARG A C 1
ATOM 727 O O . ARG A 1 94 ? -20.078 0.455 23.986 1.00 95.25 94 ARG A O 1
ATOM 734 N N . GLU A 1 95 ? -17.850 0.520 23.619 1.00 94.31 95 GLU A N 1
ATOM 735 C CA . GLU A 1 95 ? -17.451 0.610 25.019 1.00 94.31 95 GLU A CA 1
ATOM 736 C C . GLU A 1 95 ? -17.946 1.912 25.659 1.00 94.31 95 GLU A C 1
ATOM 738 O O . GLU A 1 95 ? -18.582 1.866 26.712 1.00 94.31 95 GLU A O 1
ATOM 743 N N . ASP A 1 96 ? -17.788 3.051 24.984 1.00 93.62 96 ASP A N 1
ATOM 744 C CA . ASP A 1 96 ? -18.294 4.345 25.460 1.00 93.62 96 ASP A CA 1
ATOM 745 C C . ASP A 1 96 ? -19.813 4.321 25.665 1.00 93.62 96 ASP A C 1
ATOM 747 O O . ASP A 1 96 ? -20.323 4.757 26.700 1.00 93.62 96 ASP A O 1
ATOM 751 N N . LYS A 1 97 ? -20.556 3.736 24.715 1.00 93.56 97 LYS A N 1
ATOM 752 C CA . LYS A 1 97 ? -22.011 3.559 24.842 1.00 93.56 97 LYS A CA 1
ATOM 753 C C . LYS A 1 97 ? -22.381 2.657 26.016 1.00 93.56 97 LYS A C 1
ATOM 755 O O . LYS A 1 97 ? -23.392 2.908 26.674 1.00 93.56 97 LYS A O 1
ATOM 760 N N . ARG A 1 98 ? -21.604 1.602 26.276 1.00 93.56 98 ARG A N 1
ATOM 761 C CA . ARG A 1 98 ? -21.824 0.708 27.420 1.00 93.56 98 ARG A CA 1
ATOM 762 C C . ARG A 1 98 ? -21.596 1.453 28.732 1.00 93.56 98 ARG A C 1
ATOM 764 O O . ARG A 1 98 ? -22.478 1.448 29.586 1.00 93.56 98 ARG A O 1
ATOM 771 N N . GLN A 1 99 ? -20.482 2.171 28.848 1.00 91.19 99 GLN A N 1
ATOM 772 C CA . GLN A 1 99 ? -20.163 2.971 30.030 1.00 91.19 99 GLN A CA 1
ATOM 773 C C . GLN A 1 99 ? -21.185 4.082 30.269 1.00 91.19 99 GLN A C 1
ATOM 775 O O . GLN A 1 99 ? -21.552 4.345 31.414 1.00 91.19 99 GLN A O 1
ATOM 780 N N . GLN A 1 100 ? -21.677 4.729 29.210 1.00 89.75 100 GLN A N 1
ATOM 781 C CA . GLN A 1 100 ? -22.722 5.737 29.330 1.00 89.75 100 GLN A CA 1
ATOM 782 C C . GLN A 1 100 ? -24.017 5.132 29.887 1.00 89.75 100 GLN A C 1
ATOM 784 O O . GLN A 1 100 ? -24.548 5.657 30.864 1.00 89.75 100 GLN A O 1
ATOM 789 N N . LYS A 1 101 ? -24.471 3.994 29.348 1.00 89.94 101 LYS A N 1
ATOM 790 C CA . LYS A 1 101 ? -25.655 3.286 29.863 1.00 89.94 101 LYS A CA 1
ATOM 791 C C . LYS A 1 101 ? -25.492 2.864 31.322 1.00 89.94 101 LYS A C 1
ATOM 793 O O . LYS A 1 101 ? -26.420 3.029 32.105 1.00 89.94 101 LYS A O 1
ATOM 798 N N . GLU A 1 102 ? -24.318 2.364 31.706 1.00 87.88 102 GLU A N 1
ATOM 799 C CA . GLU A 1 102 ? -24.024 1.991 33.096 1.00 87.88 102 GLU A CA 1
ATOM 800 C C . GLU A 1 102 ? -24.008 3.200 34.043 1.00 87.88 102 GLU A C 1
ATOM 802 O O . GLU A 1 102 ? -24.434 3.107 35.196 1.00 87.88 102 GLU A O 1
ATOM 807 N N . ARG A 1 103 ? -23.519 4.357 33.580 1.00 86.19 103 ARG A N 1
ATOM 808 C CA . ARG A 1 103 ? -23.561 5.612 34.347 1.00 86.19 103 ARG A CA 1
ATOM 809 C C . ARG A 1 103 ? -24.990 6.129 34.491 1.00 86.19 103 ARG A C 1
ATOM 811 O O . ARG A 1 103 ? -25.338 6.621 35.559 1.00 86.19 103 ARG A O 1
ATOM 818 N N . GLU A 1 104 ? -25.802 6.024 33.446 1.00 84.81 104 GLU A N 1
ATOM 819 C CA . GLU A 1 104 ? -27.215 6.415 33.464 1.00 84.81 104 GLU A CA 1
ATOM 820 C C . GLU A 1 104 ? -28.033 5.500 34.387 1.00 84.81 104 GLU A C 1
ATOM 822 O O . GLU A 1 104 ? -28.777 6.003 35.227 1.00 84.81 104 GLU A O 1
ATOM 827 N N . SER A 1 105 ? -27.823 4.179 34.338 1.00 81.44 105 SER A N 1
ATOM 828 C CA . SER A 1 105 ? -28.511 3.234 35.227 1.00 81.44 105 SER A CA 1
ATOM 829 C C . SER A 1 105 ? -28.137 3.425 36.699 1.00 81.44 105 SER A C 1
ATOM 831 O O . SER A 1 105 ? -28.995 3.299 37.562 1.00 81.44 105 SER A O 1
ATOM 833 N N . LYS A 1 106 ? -26.874 3.767 36.998 1.00 77.00 106 LYS A N 1
ATOM 834 C CA . LYS A 1 106 ? -26.418 4.080 38.366 1.00 77.00 106 LYS A CA 1
ATOM 835 C C . LYS A 1 106 ? -26.935 5.419 38.899 1.00 77.00 106 LYS A C 1
ATOM 837 O O . LYS A 1 106 ? -26.923 5.612 40.103 1.00 77.00 106 LYS A O 1
ATOM 842 N N . LYS A 1 107 ? -27.328 6.354 38.028 1.00 72.69 107 LYS A N 1
ATOM 843 C CA . LYS A 1 107 ? -27.938 7.635 38.430 1.00 72.69 107 LYS A CA 1
ATOM 844 C C . LYS A 1 107 ? -29.452 7.537 38.634 1.00 72.69 107 LYS A C 1
ATOM 846 O O . LYS A 1 107 ? -30.018 8.404 39.287 1.00 72.69 107 LYS A O 1
ATOM 851 N N . ALA A 1 108 ? -30.094 6.546 38.018 1.00 70.00 108 ALA A N 1
ATOM 852 C CA . ALA A 1 108 ? -31.540 6.336 38.079 1.00 70.00 108 ALA A CA 1
ATOM 853 C C . ALA A 1 108 ? -31.990 5.393 39.215 1.00 70.00 108 ALA A C 1
ATOM 855 O O . ALA A 1 108 ? -33.193 5.268 39.439 1.00 70.00 108 ALA A O 1
ATOM 856 N N . ALA A 1 109 ? -31.046 4.732 39.892 1.00 60.09 109 ALA A N 1
ATOM 857 C CA . ALA A 1 109 ? -31.253 3.900 41.080 1.00 60.09 109 ALA A CA 1
ATOM 858 C C . ALA A 1 109 ? -30.820 4.656 42.341 1.00 60.09 109 ALA A C 1
ATOM 860 O O . ALA A 1 109 ? -31.477 4.461 43.386 1.00 60.09 109 ALA A O 1
#